Protein AF-A0A424SVV1-F1 (afdb_monomer_lite)

Sequence (159 aa):
MDNLTILLNEAISLHKDGKLCGTDDLYKSLVGSIGESQIVSLTEGESVNGKFDVLGKTRYPGRIEVKTANKPTDGKLGAWSLMCKRNGCDWFALVDASSLENNKYRISMIPHDDMFEFLDTPNSKGNCPDNIRWSASYNSTDNKCTEATELFLKYEISY

pLDDT: mean 86.9, std 12.53, range [47.19, 98.5]

Structure (mmCIF, N/CA/C/O backbone):
data_AF-A0A424SVV1-F1
#
_entry.id   AF-A0A424SVV1-F1
#
loop_
_atom_site.group_PDB
_atom_site.id
_atom_site.type_symbol
_atom_site.label_atom_id
_atom_site.label_alt_id
_atom_site.label_comp_id
_atom_site.label_asym_id
_atom_site.label_entity_id
_atom_site.label_seq_id
_atom_site.pdbx_PDB_ins_code
_atom_site.Cartn_x
_atom_site.Cartn_y
_atom_site.Cartn_z
_atom_site.occupancy
_atom_site.B_iso_or_equiv
_atom_site.auth_seq_id
_atom_site.auth_comp_id
_atom_site.auth_asym_id
_atom_site.auth_atom_id
_atom_site.pdbx_PDB_model_num
ATOM 1 N N . MET A 1 1 ? -3.274 11.220 22.087 1.00 55.09 1 MET A N 1
ATOM 2 C CA . MET A 1 1 ? -2.263 10.326 21.490 1.00 55.09 1 MET A CA 1
ATOM 3 C C . MET A 1 1 ? -1.886 9.339 22.577 1.00 55.09 1 MET A C 1
ATOM 5 O O . MET A 1 1 ? -1.557 9.800 23.664 1.00 55.09 1 MET A O 1
ATOM 9 N N . ASP A 1 2 ? -2.084 8.039 22.368 1.00 68.75 2 ASP A N 1
ATOM 10 C CA . ASP A 1 2 ? -1.772 7.043 23.401 1.00 68.75 2 ASP A CA 1
ATOM 11 C C . ASP A 1 2 ? -0.252 6.840 23.551 1.00 68.75 2 ASP A C 1
ATOM 13 O O . ASP A 1 2 ? 0.535 7.193 22.670 1.00 68.75 2 ASP A O 1
ATOM 17 N N . ASN A 1 3 ? 0.169 6.298 24.698 1.00 59.91 3 ASN A N 1
ATOM 18 C CA . ASN A 1 3 ? 1.587 6.082 25.011 1.00 59.91 3 ASN A CA 1
ATOM 19 C C . ASN A 1 3 ? 2.283 5.155 24.009 1.00 59.91 3 ASN A C 1
ATOM 21 O O . ASN A 1 3 ? 3.485 5.289 23.793 1.00 59.91 3 ASN A O 1
ATOM 25 N N . LEU A 1 4 ? 1.538 4.234 23.391 1.00 56.97 4 LEU A N 1
ATOM 26 C CA . LEU A 1 4 ? 2.079 3.334 22.382 1.00 56.97 4 LEU A CA 1
ATOM 27 C C . LEU A 1 4 ? 2.499 4.131 21.145 1.00 56.97 4 LEU A C 1
ATOM 29 O O . LEU A 1 4 ? 3.624 3.987 20.685 1.00 56.97 4 LEU A O 1
ATOM 33 N N . THR A 1 5 ? 1.644 5.040 20.679 1.00 64.00 5 THR A N 1
ATOM 34 C CA . THR A 1 5 ? 1.908 5.942 19.550 1.00 64.00 5 THR A CA 1
ATOM 35 C C . THR A 1 5 ? 3.120 6.842 19.810 1.00 64.00 5 THR A C 1
ATOM 37 O O . THR A 1 5 ? 3.914 7.092 18.907 1.00 64.00 5 THR A O 1
ATOM 40 N N . ILE A 1 6 ? 3.303 7.313 21.047 1.00 73.50 6 ILE A N 1
ATOM 41 C CA . ILE A 1 6 ? 4.453 8.150 21.427 1.00 73.50 6 ILE A CA 1
ATOM 42 C C . ILE A 1 6 ? 5.759 7.346 21.366 1.00 73.50 6 ILE A C 1
ATOM 44 O O . ILE A 1 6 ? 6.703 7.764 20.696 1.00 73.50 6 ILE A O 1
ATOM 48 N N . LEU A 1 7 ? 5.791 6.169 21.999 1.00 66.25 7 LEU A N 1
ATOM 49 C CA . LEU A 1 7 ? 6.963 5.282 22.007 1.00 66.25 7 LEU A CA 1
ATOM 50 C C . LEU A 1 7 ? 7.332 4.803 20.597 1.00 66.25 7 LEU A C 1
ATOM 52 O O . LEU A 1 7 ? 8.507 4.681 20.254 1.00 66.25 7 LEU A O 1
ATOM 56 N N . LEU A 1 8 ? 6.318 4.566 19.769 1.00 69.44 8 LEU A N 1
ATOM 57 C CA . LEU A 1 8 ? 6.452 4.193 18.368 1.00 69.44 8 LEU A CA 1
ATOM 58 C C . LEU A 1 8 ? 7.124 5.305 17.556 1.00 69.44 8 LEU A C 1
ATOM 60 O O . LEU A 1 8 ? 8.091 5.051 16.838 1.00 69.44 8 LEU A O 1
ATOM 64 N N . ASN A 1 9 ? 6.663 6.546 17.723 1.00 70.62 9 ASN A N 1
ATOM 65 C CA . ASN A 1 9 ? 7.222 7.712 17.041 1.00 70.62 9 ASN A CA 1
ATOM 66 C C . ASN A 1 9 ? 8.675 7.993 17.459 1.00 70.62 9 ASN A C 1
ATOM 68 O O . ASN A 1 9 ? 9.511 8.287 16.602 1.00 70.62 9 ASN A O 1
ATOM 72 N N . GLU A 1 10 ? 9.009 7.853 18.745 1.00 72.50 10 GLU A N 1
ATOM 73 C CA . GLU A 1 10 ? 10.392 7.985 19.227 1.00 72.50 10 GLU A CA 1
ATOM 74 C C . GLU A 1 10 ? 11.306 6.891 18.668 1.00 72.50 10 GLU A C 1
ATOM 76 O O . GLU A 1 10 ? 12.384 7.193 18.146 1.00 72.50 10 GLU A O 1
ATOM 81 N N . ALA A 1 11 ? 10.868 5.628 18.712 1.00 67.56 11 ALA A N 1
ATOM 82 C CA . ALA A 1 11 ? 11.623 4.511 18.147 1.00 67.56 11 ALA A CA 1
ATOM 83 C C . ALA A 1 11 ? 11.884 4.715 16.646 1.00 67.56 11 ALA A C 1
ATOM 85 O O . ALA A 1 11 ? 12.988 4.453 16.160 1.00 67.56 11 ALA A O 1
ATOM 86 N N . ILE A 1 12 ? 10.897 5.249 15.919 1.00 68.19 12 ILE A N 1
ATOM 87 C CA . ILE A 1 12 ? 11.042 5.569 14.501 1.00 68.19 12 ILE A CA 1
ATOM 88 C C . ILE A 1 12 ? 12.082 6.665 14.269 1.00 68.19 12 ILE A C 1
ATOM 90 O O . ILE A 1 12 ? 12.948 6.519 13.402 1.00 68.19 12 ILE A O 1
ATOM 94 N N . SER A 1 13 ? 12.013 7.753 15.038 1.00 73.38 13 SER A N 1
ATOM 95 C CA . SER A 1 13 ? 12.947 8.875 14.911 1.00 73.38 13 SER A CA 1
ATOM 96 C C . SER A 1 13 ? 14.392 8.437 15.158 1.00 73.38 13 SER A C 1
ATOM 98 O O . SER A 1 13 ? 15.287 8.779 14.388 1.00 73.38 13 SER A O 1
ATOM 100 N N . LEU A 1 14 ? 14.631 7.626 16.191 1.00 68.31 14 LEU A N 1
ATOM 101 C CA . LEU A 1 14 ? 15.970 7.137 16.533 1.00 68.31 14 LEU A CA 1
ATOM 102 C C . LEU A 1 14 ? 16.551 6.192 15.467 1.00 68.31 14 LEU A C 1
ATOM 104 O O . LEU A 1 14 ? 17.767 6.178 15.258 1.00 68.31 14 LEU A O 1
ATOM 108 N N . HIS A 1 15 ? 15.708 5.426 14.766 1.00 65.62 15 HIS A N 1
ATOM 109 C CA . HIS A 1 15 ? 16.152 4.590 13.649 1.00 65.62 15 HIS A CA 1
ATOM 110 C C . HIS A 1 15 ? 16.502 5.415 12.405 1.00 65.62 15 HIS A C 1
ATOM 112 O O . HIS A 1 15 ? 17.528 5.152 11.775 1.00 65.62 15 HIS A O 1
ATOM 118 N N . LYS A 1 16 ? 15.702 6.436 12.057 1.00 66.19 16 LYS A N 1
ATOM 119 C CA . LYS A 1 16 ? 16.035 7.365 10.956 1.00 66.19 16 LYS A CA 1
ATOM 120 C C . LYS A 1 16 ? 17.416 7.999 11.145 1.00 66.19 16 LYS A C 1
ATOM 122 O O . LYS A 1 16 ? 18.168 8.111 10.179 1.00 66.19 16 LYS A O 1
ATOM 127 N N . ASP A 1 17 ? 17.759 8.312 12.391 1.00 71.56 17 ASP A N 1
ATOM 128 C CA . ASP A 1 17 ? 19.054 8.865 12.795 1.00 71.56 17 ASP A CA 1
ATOM 129 C C . ASP A 1 17 ? 20.204 7.838 12.823 1.00 71.56 17 ASP A C 1
ATOM 131 O O . ASP A 1 17 ? 21.342 8.197 13.129 1.00 71.56 17 ASP A O 1
ATOM 135 N N . GLY A 1 18 ? 19.936 6.554 12.561 1.00 64.19 18 GLY A N 1
ATOM 136 C CA . GLY A 1 18 ? 20.933 5.480 12.624 1.00 64.19 18 GLY A CA 1
ATOM 137 C C . GLY A 1 18 ? 21.418 5.144 14.041 1.00 64.19 18 GLY A C 1
ATOM 138 O O . GLY A 1 18 ? 22.447 4.489 14.191 1.00 64.19 18 GLY A O 1
ATOM 139 N N . LYS A 1 19 ? 20.703 5.586 15.086 1.00 68.44 19 LYS A N 1
ATOM 140 C CA . LYS A 1 19 ? 21.086 5.415 16.505 1.00 68.44 19 LYS A CA 1
ATOM 141 C C . LYS A 1 19 ? 20.612 4.094 17.115 1.00 68.44 19 LYS A C 1
ATOM 143 O O . LYS A 1 19 ? 21.026 3.743 18.215 1.00 68.44 19 LYS A O 1
ATOM 148 N N . LEU A 1 20 ? 19.749 3.370 16.411 1.00 58.69 20 LEU A N 1
ATOM 149 C CA . LEU A 1 20 ? 19.263 2.048 16.787 1.00 58.69 20 LEU A CA 1
ATOM 150 C C . LEU A 1 20 ? 19.911 0.997 15.873 1.00 58.69 20 LEU A C 1
ATOM 152 O O . LEU A 1 20 ? 19.552 0.897 14.702 1.00 58.69 20 LEU A O 1
ATOM 156 N N . CYS A 1 21 ? 20.869 0.228 16.399 1.00 47.19 21 CYS A N 1
ATOM 157 C CA . CYS A 1 21 ? 21.470 -0.923 15.721 1.00 47.19 21 CYS A CA 1
ATOM 158 C C . CYS A 1 21 ? 21.002 -2.237 16.378 1.00 47.19 21 CYS A C 1
ATOM 160 O O . CYS A 1 21 ? 20.965 -2.345 17.601 1.00 47.19 21 CYS A O 1
ATOM 162 N N . GLY A 1 22 ? 20.613 -3.232 15.569 1.00 50.69 22 GLY A N 1
ATOM 163 C CA . GLY A 1 22 ? 20.113 -4.537 16.047 1.00 50.69 22 GLY A CA 1
ATOM 164 C C . GLY A 1 22 ? 18.589 -4.655 16.228 1.00 50.69 22 GLY A C 1
ATOM 165 O O . GLY A 1 22 ? 18.117 -5.659 16.750 1.00 50.69 22 GLY A O 1
ATOM 166 N N . THR A 1 23 ? 17.814 -3.662 15.782 1.00 55.38 23 THR A N 1
ATOM 167 C CA . THR A 1 23 ? 16.350 -3.549 15.963 1.00 55.38 23 THR A CA 1
ATOM 168 C C . THR A 1 23 ? 15.579 -3.399 14.648 1.00 55.38 23 THR A C 1
ATOM 170 O O . THR A 1 23 ? 14.414 -3.006 14.663 1.00 55.38 23 THR A O 1
ATOM 173 N N . ASP A 1 24 ? 16.198 -3.726 13.510 1.00 62.94 24 ASP A N 1
ATOM 174 C CA . ASP A 1 24 ? 15.580 -3.587 12.184 1.00 62.94 24 ASP A CA 1
ATOM 175 C C . ASP A 1 24 ? 14.228 -4.299 12.092 1.00 62.94 24 ASP A C 1
ATOM 177 O O . ASP A 1 24 ? 13.295 -3.754 11.510 1.00 62.94 24 ASP A O 1
ATOM 181 N N . ASP A 1 25 ? 14.091 -5.478 12.697 1.00 64.75 25 ASP A N 1
ATOM 182 C CA . ASP A 1 25 ? 12.843 -6.244 12.655 1.00 64.75 25 ASP A CA 1
ATOM 183 C C . ASP A 1 25 ? 11.766 -5.648 13.562 1.00 64.75 25 ASP A C 1
ATOM 185 O O . ASP A 1 25 ? 10.602 -5.595 13.168 1.00 64.75 25 ASP A O 1
ATOM 189 N N . LEU A 1 26 ? 12.142 -5.118 14.733 1.00 69.75 26 LEU A N 1
ATOM 190 C CA . LEU A 1 26 ? 11.213 -4.389 15.599 1.00 69.75 26 LEU A CA 1
ATOM 191 C C . LEU A 1 26 ? 10.734 -3.114 14.900 1.00 69.75 26 LEU A C 1
ATOM 193 O O . LEU A 1 26 ? 9.537 -2.876 14.818 1.00 69.75 26 LEU A O 1
ATOM 197 N N . TYR A 1 27 ? 11.649 -2.330 14.332 1.00 72.88 27 TYR A N 1
ATOM 198 C CA . TYR A 1 27 ? 11.313 -1.116 13.593 1.00 72.88 27 TYR A CA 1
ATOM 199 C C . TYR A 1 27 ? 10.425 -1.402 12.372 1.00 72.88 27 TYR A C 1
ATOM 201 O O . TYR A 1 27 ? 9.407 -0.736 12.185 1.00 72.88 27 TYR A O 1
ATOM 209 N N . LYS A 1 28 ? 10.757 -2.421 11.568 1.00 76.25 28 LYS A N 1
ATOM 210 C CA . LYS A 1 28 ? 9.923 -2.855 10.434 1.00 76.25 28 LYS A CA 1
ATOM 211 C C . LYS A 1 28 ? 8.539 -3.308 10.892 1.00 76.25 28 LYS A C 1
ATOM 213 O O . LYS A 1 28 ? 7.559 -2.934 10.259 1.00 76.25 28 LYS A O 1
ATOM 218 N N . SER A 1 29 ? 8.458 -4.060 11.991 1.00 77.69 29 SER A N 1
ATOM 219 C CA . SER A 1 29 ? 7.183 -4.521 12.555 1.00 77.69 29 SER A CA 1
ATOM 220 C C . SER A 1 29 ? 6.325 -3.345 13.012 1.00 77.69 29 SER A C 1
ATOM 222 O O . SER A 1 29 ? 5.165 -3.250 12.638 1.00 77.69 29 SER A O 1
ATOM 224 N N . LEU A 1 30 ? 6.918 -2.400 13.742 1.00 80.88 30 LEU A N 1
ATOM 225 C CA . LEU A 1 30 ? 6.262 -1.185 14.223 1.00 80.88 30 LEU A CA 1
ATOM 226 C C . LEU A 1 30 ? 5.701 -0.335 13.072 1.00 80.88 30 LEU A C 1
ATOM 228 O O . LEU A 1 30 ? 4.559 0.114 13.120 1.00 80.88 30 LEU A O 1
ATOM 232 N N . VAL A 1 31 ? 6.484 -0.158 12.010 1.00 82.81 31 VAL A N 1
ATOM 233 C CA . VAL A 1 31 ? 6.058 0.533 10.785 1.00 82.81 31 VAL A CA 1
ATOM 234 C C . VAL A 1 31 ? 4.943 -0.230 10.068 1.00 82.81 31 VAL A C 1
ATOM 236 O O . VAL A 1 31 ? 3.977 0.386 9.621 1.00 82.81 31 VAL A O 1
ATOM 239 N N . GLY A 1 32 ? 5.052 -1.557 9.974 1.00 87.56 32 GLY A N 1
ATOM 240 C CA . GLY A 1 32 ? 3.996 -2.420 9.443 1.00 87.56 32 GLY A CA 1
ATOM 241 C C . GLY A 1 32 ? 2.679 -2.200 10.185 1.00 87.56 32 GLY A C 1
ATOM 242 O O . GLY A 1 32 ? 1.688 -1.811 9.569 1.00 87.56 32 GLY A O 1
ATOM 243 N N . SER A 1 33 ? 2.715 -2.292 11.518 1.00 86.56 33 SER A N 1
ATOM 244 C CA . SER A 1 33 ? 1.555 -2.088 12.391 1.00 86.56 33 SER A CA 1
ATOM 245 C C . SER A 1 33 ? 0.936 -0.694 12.275 1.00 86.56 33 SER A C 1
ATOM 247 O O . SER A 1 33 ? -0.279 -0.557 12.403 1.00 86.56 33 SER A O 1
ATOM 249 N N . ILE A 1 34 ? 1.728 0.353 12.010 1.00 87.38 34 ILE A N 1
ATOM 250 C CA . ILE A 1 34 ? 1.183 1.692 11.729 1.00 87.38 34 ILE A CA 1
ATOM 251 C C . ILE A 1 34 ? 0.318 1.662 10.478 1.00 87.38 34 ILE A C 1
ATOM 253 O O . ILE A 1 34 ? -0.809 2.154 10.512 1.00 87.38 34 ILE A O 1
ATOM 257 N N . GLY A 1 35 ? 0.840 1.101 9.386 1.00 91.69 35 GLY A N 1
ATOM 258 C CA . GLY A 1 35 ? 0.085 1.012 8.142 1.00 91.69 35 GLY A CA 1
ATOM 259 C C . GLY A 1 35 ? -1.182 0.191 8.319 1.00 91.69 35 GLY A C 1
ATOM 260 O O . GLY A 1 35 ? -2.255 0.667 7.963 1.00 91.69 35 GLY A O 1
ATOM 261 N N . GLU A 1 36 ? -1.090 -0.976 8.959 1.00 94.00 36 GLU A N 1
ATOM 262 C CA . GLU A 1 36 ? -2.262 -1.802 9.274 1.00 94.00 36 GLU A CA 1
ATOM 263 C C . GLU A 1 36 ? -3.306 -1.031 10.086 1.00 94.00 36 GLU A C 1
ATOM 265 O O . GLU A 1 36 ? -4.484 -1.054 9.745 1.00 94.00 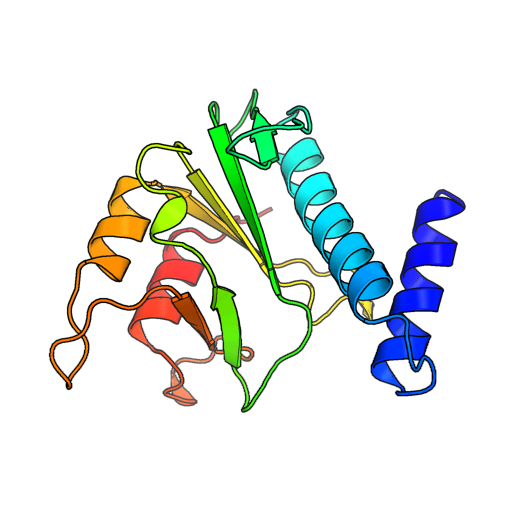36 GLU A O 1
ATOM 270 N N . SER A 1 37 ? -2.884 -0.280 11.107 1.00 91.75 37 SER A N 1
ATOM 271 C CA . SER A 1 37 ? -3.776 0.548 11.927 1.00 91.75 37 SER A CA 1
ATOM 272 C C . SER A 1 37 ? -4.499 1.627 11.110 1.00 91.75 37 SER A C 1
ATOM 274 O O . SER A 1 37 ? -5.704 1.830 11.285 1.00 91.75 37 SER A O 1
ATOM 276 N N . GLN A 1 38 ? -3.808 2.277 10.163 1.00 93.06 38 GLN A N 1
ATOM 277 C CA . GLN A 1 38 ? -4.458 3.225 9.248 1.00 93.06 38 GLN A CA 1
ATOM 278 C C . GLN A 1 38 ? -5.540 2.536 8.408 1.00 93.06 38 GLN A C 1
ATOM 280 O O . GLN A 1 38 ? -6.629 3.086 8.248 1.00 93.06 38 GLN A O 1
ATOM 285 N N . ILE A 1 39 ? -5.275 1.324 7.914 1.00 96.19 39 ILE A N 1
ATOM 286 C CA . ILE A 1 39 ? -6.227 0.561 7.094 1.00 96.19 39 ILE A CA 1
ATOM 287 C C . ILE A 1 39 ? -7.401 0.028 7.918 1.00 96.19 39 ILE A C 1
ATOM 289 O O . ILE A 1 39 ? -8.543 0.098 7.461 1.00 96.19 39 ILE A O 1
ATOM 293 N N . VAL A 1 40 ? -7.162 -0.436 9.145 1.00 94.81 40 VAL A N 1
ATOM 294 C CA . VAL A 1 40 ? -8.220 -0.820 10.092 1.00 94.81 40 VAL A CA 1
ATOM 295 C C . VAL A 1 40 ? -9.160 0.357 10.340 1.00 94.81 40 VAL A C 1
ATOM 297 O O . VAL A 1 40 ? -10.368 0.208 10.188 1.00 94.81 40 VAL A O 1
ATOM 300 N N . SER A 1 41 ? -8.616 1.536 10.651 1.00 93.44 41 SER A N 1
ATOM 301 C CA . SER A 1 41 ? -9.409 2.751 10.876 1.00 93.44 41 SER A CA 1
ATOM 302 C C . SER A 1 41 ? -10.202 3.159 9.630 1.00 93.44 41 SER A C 1
ATOM 304 O O . SER A 1 41 ? -11.405 3.398 9.699 1.00 93.44 41 SER A O 1
ATOM 306 N N . LEU A 1 42 ? -9.543 3.171 8.467 1.00 94.62 42 LEU A N 1
ATOM 307 C CA . LEU A 1 42 ? -10.133 3.540 7.179 1.00 94.62 42 LEU A CA 1
ATOM 308 C C . LEU A 1 42 ? -11.308 2.644 6.765 1.00 94.62 42 LEU A C 1
ATOM 310 O O . LEU A 1 42 ? -12.225 3.118 6.093 1.00 94.62 42 LEU A O 1
ATOM 314 N N . THR A 1 43 ? -11.239 1.355 7.096 1.00 96.19 43 THR A N 1
ATOM 315 C CA . THR A 1 43 ? -12.193 0.338 6.629 1.00 96.19 43 THR A CA 1
ATOM 316 C C . THR A 1 43 ? -13.134 -0.157 7.720 1.00 96.19 43 THR A C 1
ATOM 318 O O . THR A 1 43 ? -13.859 -1.129 7.500 1.00 96.19 43 THR A O 1
ATOM 321 N N . GLU A 1 44 ? -13.076 0.445 8.914 1.00 95.75 44 GLU A N 1
ATOM 322 C CA . GLU A 1 44 ? -13.717 -0.064 10.138 1.00 95.75 44 GLU A CA 1
ATOM 323 C C . GLU A 1 44 ? -13.450 -1.569 10.348 1.00 95.75 44 GLU A C 1
ATOM 325 O O . GLU A 1 44 ? -14.297 -2.330 10.824 1.00 95.75 44 GLU A O 1
ATOM 330 N N . GLY A 1 45 ? -12.272 -2.007 9.905 1.00 95.00 45 GLY A N 1
ATOM 331 C CA . GLY A 1 45 ? -11.898 -3.401 9.755 1.00 95.00 45 GLY A CA 1
ATOM 332 C C . GLY A 1 45 ? -11.350 -4.026 11.028 1.00 95.00 45 GLY A C 1
ATOM 333 O O . GLY A 1 45 ? -11.447 -3.485 12.129 1.00 95.00 45 GLY A O 1
ATOM 334 N N . GLU A 1 46 ? -10.747 -5.197 10.860 1.00 94.69 46 GLU A N 1
ATOM 335 C CA . GLU A 1 46 ? -10.080 -5.940 11.929 1.00 94.69 46 GLU A CA 1
ATOM 336 C C . GLU A 1 46 ? -8.726 -6.435 11.427 1.00 94.69 46 GLU A C 1
ATOM 338 O O . GLU A 1 46 ? -8.642 -6.961 10.317 1.00 94.69 46 GLU A O 1
ATOM 343 N N . SER A 1 47 ? -7.674 -6.288 12.236 1.00 90.94 47 SER A N 1
ATOM 344 C CA . SER A 1 47 ? -6.397 -6.952 11.957 1.00 90.94 47 SER A CA 1
ATOM 345 C C . SER A 1 47 ? -6.567 -8.461 12.137 1.00 90.94 47 SER A C 1
ATOM 347 O O . SER A 1 47 ? -7.233 -8.915 13.074 1.00 90.94 47 SER A O 1
ATOM 349 N N . VAL A 1 48 ? -5.982 -9.242 11.235 1.00 90.88 48 VAL A N 1
ATOM 350 C CA . VAL A 1 48 ? -6.052 -10.702 11.257 1.00 90.88 48 VAL A CA 1
ATOM 351 C C . VAL A 1 48 ? -4.654 -11.305 11.348 1.00 90.88 48 VAL A C 1
ATOM 353 O O . VAL A 1 48 ? -3.690 -10.802 10.786 1.00 90.88 48 VAL A O 1
ATOM 356 N N . ASN A 1 49 ? -4.544 -12.446 12.021 1.00 80.81 49 ASN A N 1
ATOM 357 C CA . ASN A 1 49 ? -3.329 -13.253 11.989 1.00 80.81 49 ASN A CA 1
ATOM 358 C C . ASN A 1 49 ? -3.498 -14.351 10.930 1.00 80.81 49 ASN A C 1
ATOM 360 O O . ASN A 1 49 ? -3.988 -15.442 11.235 1.00 80.81 49 ASN A O 1
ATOM 364 N N . GLY A 1 50 ? -3.203 -14.035 9.666 1.00 83.25 50 GLY A N 1
ATOM 365 C CA . GLY A 1 50 ? -3.555 -14.908 8.549 1.00 83.25 50 GLY A CA 1
ATOM 366 C C . GLY A 1 50 ? -2.780 -14.665 7.255 1.00 83.25 50 GLY A C 1
ATOM 367 O O . GLY A 1 50 ? -1.625 -14.257 7.251 1.00 83.25 50 GLY A O 1
ATOM 368 N N . LYS A 1 51 ? -3.412 -15.010 6.126 1.00 88.81 51 LYS A N 1
ATOM 369 C CA . LYS A 1 51 ? -2.810 -14.896 4.781 1.00 88.81 51 LYS A CA 1
ATOM 370 C C . LYS A 1 51 ? -2.797 -13.464 4.224 1.00 88.81 51 LYS A C 1
ATOM 372 O O . LYS A 1 51 ? -2.078 -13.210 3.260 1.00 88.81 51 LYS A O 1
ATOM 377 N N . PHE A 1 52 ? -3.607 -12.601 4.817 1.00 94.44 52 PHE A N 1
ATOM 378 C CA . PHE A 1 52 ? -3.763 -11.168 4.579 1.00 94.44 52 PHE A CA 1
ATOM 379 C C . PHE A 1 52 ? -3.722 -10.481 5.953 1.00 94.44 52 PHE A C 1
ATOM 381 O O . PHE A 1 52 ? -3.710 -11.193 6.959 1.00 94.44 52 PHE A O 1
ATOM 388 N N . ASP A 1 53 ? -3.733 -9.150 6.002 1.00 95.62 53 ASP A N 1
ATOM 389 C CA . ASP A 1 53 ? -3.450 -8.403 7.236 1.00 95.62 53 ASP A CA 1
ATOM 390 C C . ASP A 1 53 ? -4.705 -7.761 7.847 1.00 95.62 53 ASP A C 1
ATOM 392 O O . ASP A 1 53 ? -4.840 -7.707 9.068 1.00 95.62 53 ASP A O 1
ATOM 396 N N . VAL A 1 54 ? -5.664 -7.313 7.021 1.00 97.75 54 VAL A N 1
ATOM 397 C CA . VAL A 1 54 ? -6.903 -6.658 7.488 1.00 97.75 54 VAL A CA 1
ATOM 398 C C . VAL A 1 54 ? -8.146 -7.229 6.805 1.00 97.75 54 VAL A C 1
ATOM 400 O O . VAL A 1 54 ? -8.183 -7.383 5.585 1.00 97.75 54 VAL A O 1
ATOM 403 N N . LEU A 1 55 ? -9.196 -7.515 7.579 1.00 97.88 55 LEU A N 1
ATOM 404 C CA . LEU A 1 55 ? -10.544 -7.770 7.065 1.00 97.88 55 LEU A CA 1
ATOM 405 C C . LEU A 1 55 ? -11.347 -6.462 7.106 1.00 97.88 55 LEU A C 1
ATOM 407 O O . LEU A 1 55 ? -11.825 -6.061 8.168 1.00 97.88 55 LEU A O 1
ATOM 411 N N . GLY A 1 56 ? -11.468 -5.785 5.964 1.00 97.50 56 GLY A N 1
ATOM 412 C CA . GLY A 1 56 ? -12.203 -4.524 5.845 1.00 97.50 56 GLY A CA 1
ATOM 413 C C . GLY A 1 56 ? -13.718 -4.729 5.894 1.00 97.50 56 GLY A C 1
ATOM 414 O O . GLY A 1 56 ? -14.236 -5.688 5.312 1.00 97.50 56 GLY A O 1
ATOM 415 N N . LYS A 1 57 ? -14.439 -3.819 6.564 1.00 95.81 57 LYS A N 1
ATOM 416 C CA . LYS A 1 57 ? -15.910 -3.849 6.688 1.00 95.81 57 LYS A CA 1
ATOM 417 C C . LYS A 1 57 ? -16.594 -2.798 5.821 1.00 95.81 57 LYS A C 1
ATOM 419 O O . LYS A 1 57 ? -17.590 -3.097 5.167 1.00 95.81 57 LYS A O 1
ATOM 424 N N . THR A 1 58 ? -16.062 -1.580 5.805 1.00 91.69 58 THR A N 1
ATOM 425 C CA . THR A 1 58 ? -16.607 -0.420 5.093 1.00 91.69 58 THR A CA 1
ATOM 426 C C . THR A 1 58 ? -15.574 0.158 4.121 1.00 91.69 58 THR A C 1
ATOM 428 O O . THR A 1 58 ? -14.373 -0.062 4.269 1.00 91.69 58 THR A O 1
ATOM 431 N N . ARG A 1 59 ? -16.047 0.865 3.080 1.00 88.12 59 ARG A N 1
ATOM 432 C CA . ARG A 1 59 ? -15.274 1.543 2.008 1.00 88.12 59 ARG A CA 1
ATOM 433 C C . ARG A 1 59 ? -14.422 0.638 1.092 1.00 88.12 59 ARG A C 1
ATOM 435 O O . ARG A 1 59 ? -14.356 0.923 -0.096 1.00 88.12 59 ARG A O 1
ATOM 442 N N . TYR A 1 60 ? -13.875 -0.464 1.606 1.00 95.94 60 TYR A N 1
ATOM 443 C CA . TYR A 1 60 ? -13.135 -1.513 0.894 1.00 95.94 60 TYR A CA 1
ATOM 444 C C . TYR A 1 60 ? -13.383 -2.875 1.572 1.00 95.94 60 TYR A C 1
ATOM 446 O O . TYR A 1 60 ? -12.514 -3.382 2.284 1.00 95.94 60 TYR A O 1
ATOM 454 N N . PRO A 1 61 ? -14.593 -3.453 1.442 1.00 97.00 61 PRO A N 1
ATOM 455 C CA . PRO A 1 61 ? -14.917 -4.708 2.106 1.00 97.00 61 PRO A CA 1
ATOM 456 C C . PRO A 1 61 ? -14.103 -5.869 1.521 1.00 97.00 61 PRO A C 1
ATOM 458 O O . PRO A 1 61 ? -13.942 -5.969 0.302 1.00 97.00 61 PRO A O 1
ATOM 461 N N . GLY A 1 62 ? -13.624 -6.759 2.392 1.00 97.50 62 GLY A N 1
ATOM 462 C CA . GLY A 1 62 ? -12.881 -7.960 2.001 1.00 97.50 62 GLY A CA 1
ATOM 463 C C . GLY A 1 62 ? -11.498 -8.069 2.637 1.00 97.50 62 GLY A C 1
ATOM 464 O O . GLY A 1 62 ? -11.175 -7.397 3.615 1.00 97.50 62 GLY A O 1
ATOM 465 N N . ARG A 1 63 ? -10.692 -8.979 2.098 1.00 98.19 63 ARG A N 1
ATOM 466 C CA . ARG A 1 63 ? -9.347 -9.321 2.570 1.00 98.19 63 ARG A CA 1
ATOM 467 C C . ARG A 1 63 ? -8.345 -8.311 2.023 1.00 98.19 63 ARG A C 1
ATOM 469 O O . ARG A 1 63 ? -8.266 -8.126 0.811 1.00 98.19 63 ARG A O 1
ATOM 476 N N . ILE A 1 64 ? -7.552 -7.693 2.883 1.00 98.50 64 ILE A N 1
ATOM 477 C CA . ILE A 1 64 ? -6.618 -6.632 2.504 1.00 98.50 64 ILE A CA 1
ATOM 478 C C . ILE A 1 64 ? -5.207 -7.040 2.919 1.00 98.50 64 ILE A C 1
ATOM 480 O O . ILE A 1 64 ? -4.958 -7.342 4.086 1.00 98.50 64 ILE A O 1
ATOM 484 N N . GLU A 1 65 ? -4.287 -7.044 1.959 1.00 98.06 65 GLU A N 1
ATOM 485 C CA . GLU A 1 65 ? -2.846 -7.107 2.216 1.00 98.06 65 GLU A CA 1
ATOM 486 C C . GLU A 1 65 ? -2.310 -5.681 2.365 1.00 98.06 65 GLU A C 1
ATOM 488 O O . GLU A 1 65 ? -2.534 -4.842 1.491 1.00 98.06 65 GLU A O 1
ATOM 493 N N . VAL A 1 66 ? -1.575 -5.402 3.436 1.00 97.50 66 VAL A N 1
ATOM 494 C CA . VAL A 1 66 ? -1.018 -4.085 3.743 1.00 97.50 66 VAL A CA 1
ATOM 495 C C . VAL A 1 66 ? 0.491 -4.094 3.531 1.00 97.50 66 VAL A C 1
ATOM 497 O O . VAL A 1 66 ? 1.227 -4.928 4.053 1.00 97.50 66 VAL A O 1
ATOM 500 N N . LYS A 1 67 ? 0.987 -3.124 2.763 1.00 96.56 67 LYS A N 1
ATOM 501 C CA . LYS A 1 67 ? 2.418 -2.923 2.528 1.00 96.56 67 LYS A CA 1
ATOM 502 C C . LYS A 1 67 ? 2.808 -1.493 2.857 1.00 96.56 67 LYS A C 1
ATOM 504 O O . LYS A 1 67 ? 2.485 -0.562 2.122 1.00 96.56 67 LYS A O 1
ATOM 509 N N . THR A 1 68 ? 3.560 -1.337 3.941 1.00 94.31 68 THR A N 1
ATOM 510 C CA . THR A 1 68 ? 4.001 -0.027 4.427 1.00 94.31 68 THR A CA 1
ATOM 511 C C . THR A 1 68 ? 5.434 0.269 4.003 1.00 94.31 68 THR A C 1
ATOM 513 O O . THR A 1 68 ? 6.361 -0.456 4.362 1.00 94.31 68 THR A O 1
ATOM 516 N N . ALA A 1 69 ? 5.630 1.369 3.280 1.00 92.69 69 ALA A N 1
ATOM 517 C CA . ALA A 1 69 ? 6.938 1.911 2.939 1.00 92.69 69 ALA A CA 1
ATOM 518 C C . ALA A 1 69 ? 7.237 3.139 3.806 1.00 92.69 69 ALA A C 1
ATOM 520 O O . ALA A 1 69 ? 6.405 4.022 3.947 1.00 92.69 69 ALA A O 1
ATOM 521 N N . ASN A 1 70 ? 8.435 3.225 4.376 1.00 86.88 70 ASN A N 1
ATOM 522 C CA . ASN A 1 70 ? 8.789 4.256 5.365 1.00 86.88 70 ASN A CA 1
ATOM 523 C C . ASN A 1 70 ? 10.119 4.963 5.106 1.00 86.88 70 ASN A C 1
ATOM 525 O O . ASN A 1 70 ? 10.464 5.922 5.795 1.00 86.88 70 ASN A O 1
A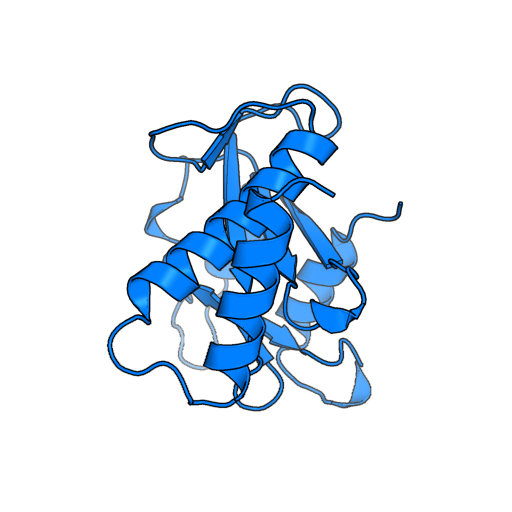TOM 529 N N . LYS A 1 71 ? 10.901 4.480 4.142 1.00 85.50 71 LYS A N 1
ATOM 530 C CA . LYS A 1 71 ? 12.186 5.074 3.798 1.00 85.50 71 LYS A CA 1
ATOM 531 C C . LYS A 1 71 ? 12.412 4.990 2.294 1.00 85.50 71 LYS A C 1
ATOM 533 O O . LYS A 1 71 ? 12.449 3.883 1.751 1.00 85.50 71 LYS A O 1
ATOM 538 N N . PRO A 1 72 ? 12.609 6.128 1.613 1.00 88.56 72 PRO A N 1
ATOM 539 C CA . PRO A 1 72 ? 12.959 6.106 0.209 1.00 88.56 72 PRO A CA 1
ATOM 540 C C . PRO A 1 72 ? 14.386 5.580 0.022 1.00 88.56 72 PRO A C 1
ATOM 542 O O . PRO A 1 72 ? 15.308 5.951 0.748 1.00 88.56 72 PRO A O 1
ATOM 545 N N . THR A 1 73 ? 14.577 4.744 -0.996 1.00 89.38 73 THR A N 1
ATOM 546 C CA . THR A 1 73 ? 15.895 4.285 -1.454 1.00 89.38 73 THR A CA 1
ATOM 547 C C . THR A 1 73 ? 16.053 4.653 -2.919 1.00 89.38 73 THR A C 1
ATOM 549 O O . THR A 1 73 ? 15.250 4.224 -3.752 1.00 89.38 73 THR A O 1
ATOM 552 N N . ASP A 1 74 ? 17.066 5.467 -3.236 1.00 90.31 74 ASP A N 1
ATOM 553 C CA . ASP A 1 74 ? 17.230 6.068 -4.569 1.00 90.31 74 ASP A CA 1
ATOM 554 C C . ASP A 1 74 ? 15.935 6.779 -5.031 1.00 90.31 74 ASP A C 1
ATOM 556 O O . ASP A 1 74 ? 15.413 6.571 -6.127 1.00 90.31 74 ASP A O 1
ATOM 560 N N . GLY A 1 75 ? 15.358 7.604 -4.150 1.00 91.56 75 GLY A N 1
ATOM 561 C CA . GLY A 1 75 ? 14.141 8.383 -4.423 1.00 91.56 75 GLY A CA 1
ATOM 562 C C . GLY A 1 75 ? 12.885 7.557 -4.728 1.00 91.56 75 GLY A C 1
ATOM 563 O O . GLY A 1 75 ? 11.942 8.096 -5.297 1.00 91.56 75 GLY A O 1
ATOM 564 N N . LYS A 1 76 ? 12.870 6.263 -4.389 1.00 94.94 76 LYS A N 1
ATOM 565 C CA . LYS A 1 76 ? 11.734 5.359 -4.606 1.00 94.94 76 LYS A CA 1
ATOM 566 C C . LYS A 1 76 ? 11.286 4.742 -3.291 1.00 94.94 76 LYS A C 1
ATOM 568 O O . LYS A 1 76 ? 12.129 4.387 -2.465 1.00 94.94 76 LYS A O 1
ATOM 573 N N . LEU A 1 77 ? 9.986 4.552 -3.152 1.00 95.12 77 LEU A N 1
ATOM 574 C CA . LEU A 1 77 ? 9.374 3.686 -2.149 1.00 95.12 77 LEU A CA 1
ATOM 575 C C . LEU A 1 77 ? 9.088 2.318 -2.774 1.00 95.12 77 LEU A C 1
ATOM 577 O O . LEU A 1 77 ? 9.234 2.149 -3.988 1.00 95.12 77 LEU A O 1
ATOM 581 N N . GLY A 1 78 ? 8.755 1.320 -1.960 1.00 94.75 78 GLY A N 1
ATOM 582 C CA . GLY A 1 78 ? 8.483 -0.005 -2.495 1.00 94.75 78 GLY A CA 1
ATOM 583 C C . GLY A 1 78 ? 7.808 -0.962 -1.532 1.00 94.75 78 GLY A C 1
ATOM 584 O O . GLY A 1 78 ? 7.840 -0.781 -0.316 1.00 94.75 78 GLY A O 1
ATOM 585 N N . ALA A 1 79 ? 7.225 -1.994 -2.128 1.00 95.56 79 ALA A N 1
ATOM 586 C CA . ALA A 1 79 ? 6.626 -3.139 -1.473 1.00 95.56 79 ALA A CA 1
ATOM 587 C C . ALA A 1 79 ? 7.077 -4.421 -2.186 1.00 95.56 79 ALA A C 1
ATOM 589 O O . ALA A 1 79 ? 7.162 -4.452 -3.412 1.00 95.56 79 ALA A O 1
ATOM 590 N N . TRP A 1 80 ? 7.366 -5.468 -1.415 1.00 94.62 80 TRP A N 1
ATOM 591 C CA . TRP A 1 80 ? 7.946 -6.732 -1.888 1.00 94.62 80 TRP A CA 1
ATOM 592 C C . TRP A 1 80 ? 7.100 -7.930 -1.456 1.00 94.62 80 TRP A C 1
ATOM 594 O O . TRP A 1 80 ? 6.224 -7.795 -0.593 1.00 94.62 80 TRP A O 1
ATOM 604 N N . SER A 1 81 ? 7.414 -9.102 -2.015 1.00 92.94 81 SER A N 1
ATOM 605 C CA . SER A 1 81 ? 6.745 -10.372 -1.716 1.00 92.94 81 SER A CA 1
ATOM 606 C C . SER A 1 81 ? 5.256 -10.294 -2.048 1.00 92.94 81 SER A C 1
ATOM 608 O O . SER A 1 81 ? 4.401 -10.501 -1.184 1.00 92.94 81 SER A O 1
ATOM 610 N N . LEU A 1 82 ? 4.952 -9.902 -3.286 1.00 94.94 82 LEU A N 1
ATOM 611 C CA . LEU A 1 82 ? 3.593 -9.639 -3.761 1.00 94.94 82 LEU A CA 1
ATOM 612 C C . LEU A 1 82 ? 3.005 -10.840 -4.503 1.00 94.94 82 LEU A C 1
ATOM 614 O O . LEU A 1 82 ? 1.824 -11.140 -4.358 1.00 94.94 82 LEU A O 1
ATOM 618 N N . MET A 1 83 ? 3.822 -11.598 -5.230 1.00 92.75 83 MET A N 1
ATOM 619 C CA . MET A 1 83 ? 3.381 -12.754 -6.014 1.00 92.75 83 MET A CA 1
ATOM 620 C C . MET A 1 83 ? 2.826 -13.868 -5.132 1.00 92.75 83 MET A C 1
ATOM 622 O O . MET A 1 83 ? 1.858 -14.529 -5.504 1.00 92.75 83 MET A O 1
ATOM 626 N N . CYS A 1 84 ? 3.374 -14.045 -3.926 1.00 91.00 84 CYS A N 1
ATOM 627 C CA . CYS A 1 84 ? 2.854 -15.017 -2.961 1.00 91.00 84 CYS A CA 1
ATOM 628 C C . CYS A 1 84 ? 1.482 -14.631 -2.379 1.00 91.00 84 CYS A C 1
ATOM 630 O O . CYS A 1 84 ? 0.862 -15.448 -1.698 1.00 91.00 84 CYS A O 1
ATOM 632 N N . LYS A 1 85 ? 1.001 -13.410 -2.648 1.00 93.06 85 LYS A N 1
ATOM 633 C CA . LYS A 1 85 ? -0.295 -12.892 -2.189 1.00 93.06 85 LYS A CA 1
ATOM 634 C C . LYS A 1 85 ? -1.416 -13.087 -3.203 1.00 93.06 85 LYS A C 1
ATOM 636 O O . LYS A 1 85 ? -2.566 -12.772 -2.904 1.00 93.06 85 LYS A O 1
ATOM 641 N N . ARG A 1 86 ? -1.117 -13.668 -4.369 1.00 93.31 86 ARG A N 1
ATOM 642 C CA . ARG A 1 86 ? -2.118 -13.972 -5.396 1.00 93.31 86 ARG A CA 1
ATOM 643 C C . ARG A 1 86 ? -3.240 -14.829 -4.819 1.00 93.31 86 ARG A C 1
ATOM 645 O O . ARG A 1 86 ? -2.987 -15.844 -4.170 1.00 93.31 86 ARG A O 1
ATOM 652 N N . ASN A 1 87 ? -4.481 -14.407 -5.046 1.00 91.06 87 ASN A N 1
ATOM 653 C CA . ASN A 1 87 ? -5.716 -14.989 -4.505 1.00 91.06 87 ASN A CA 1
ATOM 654 C C . ASN A 1 87 ? -5.842 -14.956 -2.962 1.00 91.06 87 ASN A C 1
ATOM 656 O O . ASN A 1 87 ? -6.817 -15.477 -2.405 1.00 91.06 87 ASN A O 1
ATOM 660 N N . GLY A 1 88 ? -4.870 -14.373 -2.251 1.00 93.56 88 GLY A N 1
ATOM 661 C CA . GLY A 1 88 ? -4.842 -14.268 -0.791 1.00 93.56 88 GLY A CA 1
ATOM 662 C C . GLY A 1 88 ? -5.630 -13.076 -0.252 1.00 93.56 88 GLY A C 1
ATOM 663 O O . GLY A 1 88 ? -6.191 -13.170 0.841 1.00 93.56 88 GLY A O 1
ATOM 664 N N . CYS A 1 89 ? -5.726 -12.010 -1.044 1.00 96.62 89 CYS A N 1
ATOM 665 C CA . CYS A 1 89 ? -6.437 -10.776 -0.735 1.00 96.62 89 CYS A CA 1
ATOM 666 C C . CYS A 1 89 ? -7.336 -10.338 -1.902 1.00 96.62 89 CYS A C 1
ATOM 668 O O . CYS A 1 89 ? -7.177 -10.795 -3.031 1.00 96.62 89 CYS A O 1
ATOM 670 N N . ASP A 1 90 ? -8.283 -9.459 -1.599 1.00 98.06 90 ASP A N 1
ATOM 671 C CA . ASP A 1 90 ? -9.148 -8.761 -2.553 1.00 98.06 90 ASP A CA 1
ATOM 672 C C . ASP A 1 90 ? -8.586 -7.358 -2.870 1.00 98.06 90 ASP A C 1
ATOM 674 O O . ASP A 1 90 ? -8.810 -6.819 -3.954 1.00 98.06 90 ASP A O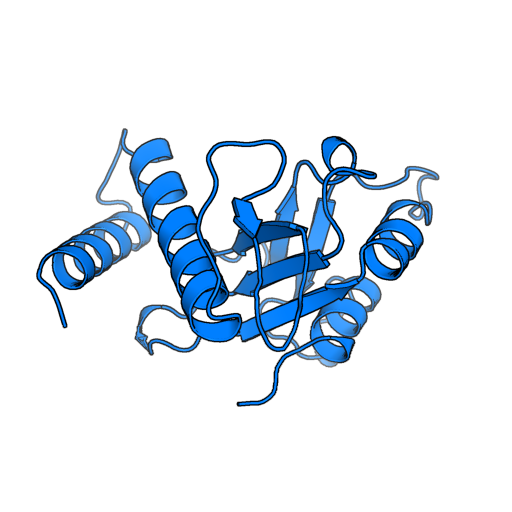 1
ATOM 678 N N . TRP A 1 91 ? -7.797 -6.798 -1.944 1.00 98.38 91 TRP A N 1
ATOM 679 C CA . TRP A 1 91 ? -7.172 -5.480 -2.053 1.00 98.38 91 TRP A CA 1
ATOM 680 C C . TRP A 1 91 ? -5.709 -5.493 -1.605 1.00 98.38 91 TRP A C 1
ATOM 682 O O . TRP A 1 91 ? -5.326 -6.222 -0.684 1.00 98.38 91 TRP A O 1
ATOM 692 N N . PHE A 1 92 ? -4.918 -4.606 -2.201 1.00 98.50 92 PHE A N 1
ATOM 693 C CA . PHE A 1 92 ? -3.607 -4.196 -1.715 1.00 98.50 92 PHE A CA 1
ATOM 694 C C . PHE A 1 92 ? -3.670 -2.760 -1.206 1.00 98.50 92 PHE A C 1
ATOM 696 O O . PHE A 1 92 ? -4.014 -1.843 -1.950 1.00 98.50 92 PHE A O 1
ATOM 703 N N . ALA A 1 93 ? -3.283 -2.563 0.047 1.00 98.19 93 ALA A N 1
ATOM 704 C CA . ALA A 1 93 ? -3.091 -1.254 0.641 1.00 98.19 93 ALA A CA 1
ATOM 705 C C . ALA A 1 93 ? -1.602 -0.891 0.615 1.00 98.19 93 ALA A C 1
ATOM 707 O O . ALA A 1 93 ? -0.817 -1.400 1.420 1.00 98.19 93 ALA A O 1
ATOM 708 N N . LEU A 1 94 ? -1.200 -0.006 -0.297 1.00 97.88 94 LEU A N 1
ATOM 709 C CA . LEU A 1 94 ? 0.144 0.571 -0.281 1.00 97.88 94 LEU A CA 1
ATOM 710 C C . LEU A 1 94 ? 0.131 1.820 0.597 1.00 97.88 94 LEU A C 1
ATOM 712 O O . LEU A 1 94 ? -0.525 2.808 0.267 1.00 97.88 94 LEU A O 1
ATOM 716 N N . VAL A 1 95 ? 0.858 1.773 1.710 1.00 96.12 95 VAL A N 1
ATOM 717 C CA . VAL A 1 95 ? 0.922 2.862 2.688 1.00 96.12 95 VAL A CA 1
ATOM 718 C C . VAL A 1 95 ? 2.287 3.531 2.617 1.00 96.12 95 VAL A C 1
ATOM 720 O O . VAL A 1 95 ? 3.312 2.932 2.940 1.00 96.12 95 VAL A O 1
ATOM 723 N N . ASP A 1 96 ? 2.305 4.799 2.231 1.00 94.06 96 ASP A N 1
ATOM 724 C CA . ASP A 1 96 ? 3.472 5.660 2.357 1.00 94.06 96 ASP A CA 1
ATOM 725 C C . ASP A 1 96 ? 3.504 6.301 3.745 1.00 94.06 96 ASP A C 1
ATOM 727 O O . ASP A 1 96 ? 2.779 7.250 4.048 1.00 94.06 96 ASP A O 1
ATOM 731 N N . ALA A 1 97 ? 4.389 5.767 4.575 1.00 89.25 97 ALA A N 1
ATOM 732 C CA . ALA A 1 97 ? 4.786 6.269 5.878 1.00 89.25 97 ALA A CA 1
ATOM 733 C C . ALA A 1 97 ? 6.205 6.877 5.835 1.00 89.25 97 ALA A C 1
ATOM 735 O O . ALA A 1 97 ? 6.933 6.867 6.824 1.00 89.25 97 ALA A O 1
ATOM 736 N N . SER A 1 98 ? 6.673 7.380 4.692 1.00 86.12 98 SER A N 1
ATOM 737 C CA . SER A 1 98 ? 7.994 8.022 4.610 1.00 86.12 98 SER A CA 1
ATOM 738 C C . SER A 1 98 ? 8.020 9.407 5.263 1.00 86.12 98 SER A C 1
ATOM 740 O O . SER A 1 98 ? 9.042 9.827 5.811 1.00 86.12 98 SER A O 1
ATOM 742 N N . SER A 1 99 ? 6.867 10.080 5.302 1.00 78.00 99 SER A N 1
ATOM 743 C CA . SER A 1 99 ? 6.682 11.428 5.858 1.00 78.00 99 SER A CA 1
ATOM 744 C C . SER A 1 99 ? 6.029 11.436 7.252 1.00 78.00 99 SER A C 1
ATOM 746 O O . SER A 1 99 ? 5.217 12.311 7.564 1.00 78.00 99 SER A O 1
ATOM 748 N N . LEU A 1 100 ? 6.399 10.471 8.108 1.00 63.47 100 LEU A N 1
ATOM 749 C CA . LEU A 1 100 ? 5.835 10.282 9.460 1.00 63.47 100 LEU A CA 1
ATOM 750 C C . LEU A 1 100 ? 5.884 11.526 10.359 1.00 63.47 100 LEU A C 1
ATOM 752 O O . LEU A 1 100 ? 4.990 11.717 11.172 1.00 63.47 100 LEU A O 1
ATOM 756 N N . GLU A 1 101 ? 6.872 12.407 10.182 1.00 59.34 101 GLU A N 1
ATOM 757 C CA . GLU A 1 101 ? 7.037 13.629 10.992 1.00 59.34 101 GLU A CA 1
ATOM 758 C C . GLU A 1 101 ? 5.838 14.583 10.913 1.00 59.34 101 GLU A C 1
ATOM 760 O O . GLU A 1 101 ? 5.612 15.367 11.829 1.00 59.34 101 GLU A O 1
ATOM 765 N N . ASN A 1 102 ? 5.032 14.483 9.853 1.00 60.00 102 ASN A N 1
ATOM 766 C CA . ASN A 1 102 ? 3.839 15.305 9.669 1.00 60.00 102 ASN A CA 1
ATOM 767 C C . ASN A 1 102 ? 2.528 14.521 9.839 1.00 60.00 102 ASN A C 1
ATOM 769 O O . ASN A 1 102 ? 1.470 15.072 9.540 1.00 60.00 102 ASN A O 1
ATOM 773 N N . ASN A 1 103 ? 2.578 13.245 10.252 1.00 64.19 103 ASN A N 1
ATOM 774 C CA . ASN A 1 103 ? 1.431 12.321 10.243 1.00 64.19 103 ASN A CA 1
ATOM 775 C C . ASN A 1 103 ? 0.685 12.285 8.894 1.00 64.19 103 ASN A C 1
ATOM 777 O O . ASN A 1 103 ? -0.524 12.065 8.841 1.00 64.19 103 ASN A O 1
ATOM 781 N N . LYS A 1 104 ? 1.397 12.535 7.790 1.00 77.38 104 LYS A N 1
ATOM 782 C CA . LYS A 1 104 ? 0.830 12.512 6.441 1.00 77.38 104 LYS A CA 1
ATOM 783 C C . LYS A 1 104 ? 1.091 11.148 5.829 1.00 77.38 104 LYS A C 1
ATOM 785 O O . LYS A 1 104 ? 2.176 10.909 5.304 1.00 77.38 104 LYS A O 1
ATOM 790 N N . TYR A 1 105 ? 0.092 10.279 5.915 1.00 88.44 105 TYR A N 1
ATOM 791 C CA . TYR A 1 105 ? 0.079 9.011 5.200 1.00 88.44 105 TYR A CA 1
ATOM 792 C C . TYR A 1 105 ? -0.564 9.211 3.839 1.00 88.44 105 TYR A C 1
ATOM 794 O O . TYR A 1 105 ? -1.651 9.785 3.744 1.00 88.44 105 TYR A O 1
ATOM 802 N N . ARG A 1 106 ? 0.087 8.706 2.795 1.00 93.38 106 ARG A N 1
ATOM 803 C CA . ARG A 1 106 ? -0.569 8.510 1.500 1.00 93.38 106 ARG A CA 1
ATOM 804 C C . ARG A 1 106 ? -0.916 7.043 1.381 1.00 93.38 106 ARG A C 1
ATOM 806 O O . ARG A 1 106 ? -0.081 6.192 1.680 1.00 93.38 106 ARG A O 1
ATOM 813 N N . ILE A 1 107 ? -2.151 6.753 1.002 1.00 95.94 107 ILE A N 1
ATOM 814 C CA . ILE A 1 107 ? -2.657 5.386 0.955 1.00 95.94 107 ILE A CA 1
ATOM 815 C C . ILE A 1 107 ? -3.266 5.157 -0.414 1.00 95.94 107 ILE A C 1
ATOM 817 O O . ILE A 1 107 ? -4.130 5.921 -0.840 1.00 95.94 107 ILE A O 1
ATOM 821 N N . SER A 1 108 ? -2.827 4.092 -1.071 1.00 97.81 108 SER A N 1
ATOM 822 C CA . SER A 1 108 ? -3.422 3.593 -2.303 1.00 97.81 108 SER A CA 1
ATOM 823 C C . SER A 1 108 ? -4.109 2.258 -2.033 1.00 97.81 108 SER A C 1
ATOM 825 O O . SER A 1 108 ? -3.489 1.364 -1.452 1.00 97.81 108 SER A O 1
ATOM 827 N N . MET A 1 109 ? -5.380 2.135 -2.422 1.00 98.31 109 MET A N 1
ATOM 828 C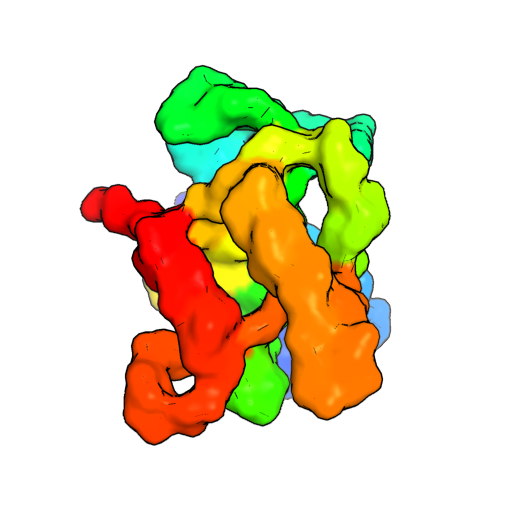 CA . MET A 1 109 ? -6.179 0.909 -2.287 1.00 98.31 109 MET A CA 1
ATOM 829 C C . MET A 1 109 ? -6.400 0.282 -3.658 1.00 98.31 109 MET A C 1
ATOM 831 O O . MET A 1 109 ? -7.369 0.589 -4.350 1.00 98.31 109 MET A O 1
ATOM 835 N N . ILE A 1 110 ? -5.480 -0.591 -4.051 1.00 98.44 110 ILE A N 1
ATOM 836 C CA . ILE A 1 110 ? -5.431 -1.180 -5.388 1.00 98.44 110 ILE A CA 1
ATOM 837 C C . ILE A 1 110 ? -6.203 -2.510 -5.369 1.00 98.44 110 ILE A C 1
ATOM 839 O O . ILE A 1 110 ? -5.872 -3.380 -4.555 1.00 98.44 110 ILE A O 1
ATOM 843 N N . PRO A 1 111 ? -7.214 -2.707 -6.234 1.00 98.25 111 PRO A N 1
ATOM 844 C CA . PRO A 1 111 ? -7.870 -4.000 -6.396 1.00 98.25 111 PRO A CA 1
ATOM 845 C C . PRO A 1 111 ? -6.868 -5.102 -6.752 1.00 98.25 111 PRO A C 1
ATOM 847 O O . PRO A 1 111 ? -5.901 -4.861 -7.476 1.00 98.25 111 PRO A O 1
ATOM 850 N N . HIS A 1 112 ? -7.113 -6.324 -6.274 1.00 97.81 112 HIS A N 1
ATOM 851 C CA . HIS A 1 112 ? -6.279 -7.493 -6.570 1.00 97.81 112 HIS A CA 1
ATOM 852 C C . HIS A 1 112 ? -5.967 -7.623 -8.068 1.00 97.81 112 HIS A C 1
ATOM 854 O O . HIS A 1 112 ? -4.805 -7.772 -8.442 1.00 97.81 112 HIS A O 1
ATOM 860 N N . ASP A 1 113 ? -6.991 -7.533 -8.914 1.00 97.62 113 ASP A N 1
ATOM 861 C CA . ASP A 1 113 ? -6.847 -7.773 -10.350 1.00 97.62 113 ASP A CA 1
ATOM 862 C C . ASP A 1 113 ? -5.990 -6.701 -11.028 1.00 97.62 113 ASP A C 1
ATOM 864 O O . ASP A 1 113 ? -5.104 -7.049 -11.799 1.00 97.62 113 ASP A O 1
ATOM 868 N N . ASP A 1 114 ? -6.157 -5.427 -10.663 1.00 97.88 114 ASP A N 1
ATOM 869 C CA . ASP A 1 114 ? -5.324 -4.335 -11.181 1.00 97.88 114 ASP A CA 1
ATOM 870 C C . ASP A 1 114 ? -3.866 -4.443 -10.700 1.00 97.88 114 ASP A C 1
ATOM 872 O O . ASP A 1 114 ? -2.927 -4.184 -11.456 1.00 97.88 114 ASP A O 1
ATOM 876 N N . MET A 1 115 ? -3.647 -4.848 -9.440 1.00 97.69 115 MET A N 1
ATOM 877 C CA . MET A 1 115 ? -2.294 -5.094 -8.928 1.00 97.69 115 MET A CA 1
ATOM 878 C C . MET A 1 115 ? -1.626 -6.228 -9.707 1.00 97.69 115 MET A C 1
ATOM 880 O O . MET A 1 115 ? -0.461 -6.119 -10.085 1.00 97.69 115 MET A O 1
ATOM 884 N N . PHE A 1 116 ? -2.339 -7.326 -9.951 1.00 97.06 116 PHE A N 1
ATOM 885 C CA . PHE A 1 116 ? -1.759 -8.465 -10.649 1.00 97.06 116 PHE A CA 1
ATOM 886 C C . PHE A 1 116 ? -1.656 -8.269 -12.156 1.00 97.06 116 PHE A C 1
ATOM 888 O O . PHE A 1 116 ? -0.702 -8.781 -12.724 1.00 97.06 116 PHE A O 1
ATOM 895 N N . GLU A 1 117 ? -2.514 -7.468 -12.785 1.00 96.06 117 GLU A N 1
ATOM 896 C CA . GLU A 1 117 ? -2.299 -7.001 -14.158 1.00 96.06 117 GLU A CA 1
ATOM 897 C C . GLU A 1 117 ? -0.952 -6.268 -14.275 1.00 96.06 117 GLU A C 1
ATOM 899 O O . GLU A 1 117 ? -0.145 -6.560 -15.163 1.00 96.06 117 GLU A O 1
ATOM 904 N N . PHE A 1 118 ? -0.651 -5.386 -13.316 1.00 95.50 118 PHE A N 1
ATOM 905 C CA . PHE A 1 118 ? 0.648 -4.720 -13.246 1.00 95.50 118 PHE A CA 1
ATOM 906 C C . PHE A 1 118 ? 1.802 -5.709 -13.004 1.00 95.50 118 PHE A C 1
ATOM 908 O O . PHE A 1 118 ? 2.800 -5.677 -13.721 1.00 95.50 118 PHE A O 1
ATOM 915 N N . LEU A 1 119 ? 1.689 -6.607 -12.018 1.00 95.44 119 LEU A N 1
ATOM 916 C CA . LEU A 1 119 ? 2.769 -7.546 -11.666 1.00 95.44 119 LEU A CA 1
ATOM 917 C C . LEU A 1 119 ? 2.995 -8.644 -12.715 1.00 95.44 119 LEU A C 1
ATOM 919 O O . LEU A 1 119 ? 4.111 -9.146 -12.841 1.00 95.44 119 LEU A O 1
ATOM 923 N N . ASP A 1 120 ? 1.967 -9.017 -13.475 1.00 95.38 120 ASP A N 1
ATOM 924 C CA . ASP A 1 120 ? 2.076 -9.980 -14.572 1.00 95.38 120 ASP A CA 1
ATOM 925 C C . ASP A 1 120 ? 2.680 -9.353 -15.833 1.00 95.38 120 ASP A C 1
ATOM 927 O O . ASP A 1 120 ? 3.159 -10.081 -16.704 1.00 95.38 120 ASP A O 1
ATOM 931 N N . THR A 1 121 ? 2.743 -8.020 -15.918 1.00 94.19 121 THR A N 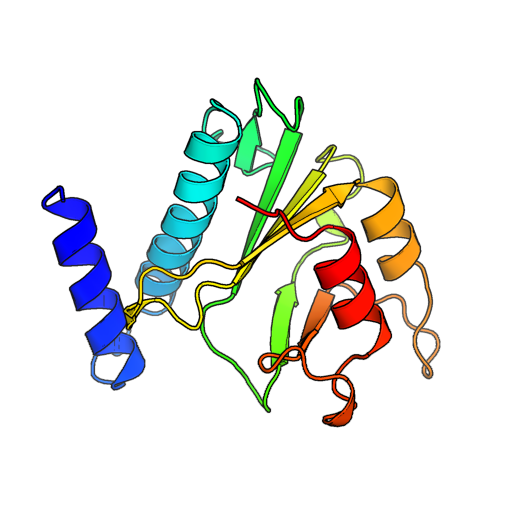1
ATOM 932 C CA . THR A 1 121 ? 3.391 -7.320 -17.029 1.00 94.19 121 THR A CA 1
ATOM 933 C C . THR A 1 121 ? 4.917 -7.488 -16.951 1.00 94.19 121 THR A C 1
ATOM 935 O O . THR A 1 121 ? 5.555 -7.028 -15.996 1.00 94.19 121 THR A O 1
ATOM 938 N N . PRO A 1 122 ? 5.560 -8.140 -17.941 1.00 92.31 122 PRO A N 1
ATOM 939 C CA . PRO A 1 122 ? 7.003 -8.332 -17.922 1.00 92.31 122 PRO A CA 1
ATOM 940 C C . PRO A 1 122 ? 7.746 -7.003 -18.065 1.00 92.31 122 PRO A C 1
ATOM 942 O O . PRO A 1 122 ? 7.416 -6.170 -18.907 1.00 92.31 122 PRO A O 1
ATOM 945 N N . ASN A 1 123 ? 8.819 -6.829 -17.298 1.00 86.81 123 ASN A N 1
ATOM 946 C CA . ASN A 1 123 ? 9.717 -5.693 -17.489 1.00 86.81 123 ASN A CA 1
ATOM 947 C C . ASN A 1 123 ? 10.538 -5.824 -18.788 1.00 86.81 123 ASN A C 1
ATOM 949 O O . ASN A 1 123 ? 10.489 -6.833 -19.489 1.00 86.81 123 ASN A O 1
ATOM 953 N N . SER A 1 124 ? 11.390 -4.835 -19.075 1.00 87.00 124 SER A N 1
ATOM 954 C CA . SER A 1 124 ? 12.264 -4.826 -20.264 1.00 87.00 124 SER A CA 1
ATOM 955 C C . SER A 1 124 ? 13.231 -6.015 -20.378 1.00 87.00 124 SER A C 1
ATOM 957 O O . SER A 1 124 ? 13.840 -6.210 -21.427 1.00 87.00 124 SER A O 1
ATOM 959 N N . LYS A 1 125 ? 13.383 -6.816 -19.317 1.00 89.25 125 LYS A N 1
ATOM 960 C CA . LYS A 1 125 ? 14.176 -8.053 -19.290 1.00 89.25 125 LYS A CA 1
ATOM 961 C C . LYS A 1 125 ? 13.315 -9.319 -19.395 1.00 89.25 125 LYS A C 1
ATOM 963 O O . LYS A 1 125 ? 13.852 -10.410 -19.247 1.00 89.25 125 LYS A O 1
ATOM 968 N N . GLY A 1 126 ? 12.006 -9.186 -19.612 1.00 91.31 126 GLY A N 1
ATOM 969 C CA . GLY A 1 126 ? 11.055 -10.294 -19.715 1.00 91.31 126 GLY A CA 1
ATOM 970 C C . GLY A 1 126 ? 10.640 -10.912 -18.377 1.00 91.31 126 GLY A C 1
ATOM 971 O O . GLY A 1 126 ? 10.028 -11.973 -18.378 1.00 91.31 126 GLY A O 1
ATOM 972 N N . ASN A 1 127 ? 10.959 -10.278 -17.242 1.00 89.62 127 ASN A N 1
ATOM 973 C CA . ASN A 1 127 ? 10.620 -10.806 -15.919 1.00 89.62 127 ASN A CA 1
ATOM 974 C C . ASN A 1 127 ? 9.381 -10.110 -15.346 1.00 89.62 127 ASN A C 1
ATOM 976 O O . ASN A 1 127 ? 9.346 -8.878 -15.302 1.00 89.62 127 ASN A O 1
ATOM 980 N N . CYS A 1 128 ? 8.435 -10.888 -14.823 1.00 90.00 128 CYS A N 1
ATOM 981 C CA . CYS A 1 128 ? 7.344 -10.393 -13.983 1.00 90.00 128 CYS A CA 1
ATOM 982 C C . CYS A 1 128 ? 7.898 -10.027 -12.592 1.00 90.00 128 CYS A C 1
ATOM 984 O O . CYS A 1 128 ? 8.557 -10.864 -11.960 1.00 90.00 128 CYS A O 1
ATOM 986 N N . PRO A 1 129 ? 7.736 -8.781 -12.119 1.00 87.94 129 PRO A N 1
ATOM 987 C CA . PRO A 1 129 ? 8.288 -8.363 -10.837 1.00 87.94 129 PRO A CA 1
ATOM 988 C C . PRO A 1 129 ? 7.520 -8.949 -9.638 1.00 87.94 129 PRO A C 1
ATOM 990 O O . PRO A 1 129 ? 6.299 -8.975 -9.617 1.00 87.94 129 PRO A O 1
ATOM 993 N N . ASP A 1 130 ? 8.245 -9.323 -8.577 1.00 94.06 130 ASP A N 1
ATOM 994 C CA . ASP A 1 130 ? 7.675 -9.652 -7.251 1.00 94.06 130 ASP A CA 1
ATOM 995 C C . ASP A 1 130 ? 7.653 -8.441 -6.294 1.00 94.06 130 ASP A C 1
ATOM 997 O O . ASP A 1 130 ? 7.753 -8.539 -5.069 1.00 94.06 130 ASP A O 1
ATOM 1001 N N . ASN A 1 131 ? 7.637 -7.243 -6.868 1.00 95.50 131 ASN A N 1
ATOM 1002 C CA . ASN A 1 131 ? 7.626 -5.994 -6.126 1.00 95.50 131 ASN A CA 1
ATOM 1003 C C . ASN A 1 131 ? 7.004 -4.883 -6.961 1.00 95.50 131 ASN A C 1
ATOM 1005 O O . ASN A 1 131 ? 7.084 -4.890 -8.187 1.00 95.50 131 ASN A O 1
ATOM 1009 N N . ILE A 1 132 ? 6.470 -3.890 -6.265 1.00 95.81 132 ILE A N 1
ATOM 1010 C CA . ILE A 1 132 ? 6.113 -2.602 -6.842 1.00 95.81 132 ILE A CA 1
ATOM 1011 C C . ILE A 1 132 ? 6.973 -1.534 -6.183 1.00 95.81 132 ILE A C 1
ATOM 1013 O O . ILE A 1 132 ? 7.204 -1.551 -4.972 1.00 95.81 132 ILE A O 1
ATOM 1017 N N . ARG A 1 133 ? 7.483 -0.606 -6.990 1.00 95.81 133 ARG A N 1
ATOM 1018 C CA . ARG A 1 133 ? 8.237 0.559 -6.525 1.00 95.81 133 ARG A CA 1
ATOM 1019 C C . ARG A 1 133 ? 7.661 1.792 -7.176 1.00 95.81 133 ARG A C 1
ATOM 1021 O O . ARG A 1 133 ? 7.439 1.764 -8.376 1.00 95.81 133 ARG A O 1
ATOM 1028 N N . TRP A 1 134 ? 7.479 2.860 -6.419 1.00 95.38 134 TRP A N 1
ATOM 1029 C CA . TRP A 1 134 ? 6.925 4.116 -6.920 1.00 95.38 134 TRP A CA 1
ATOM 1030 C C . TRP A 1 134 ? 7.811 5.294 -6.523 1.00 95.38 134 TRP A C 1
ATOM 1032 O O . TRP A 1 134 ? 8.672 5.176 -5.641 1.00 95.38 134 TRP A O 1
ATOM 1042 N N . SER A 1 135 ? 7.643 6.423 -7.207 1.00 95.31 135 SER A N 1
ATOM 1043 C CA . SER A 1 135 ? 8.363 7.653 -6.896 1.00 95.31 135 SER A CA 1
ATOM 1044 C C . SER A 1 135 ? 8.022 8.126 -5.483 1.00 95.31 135 SER A C 1
ATOM 1046 O O . SER A 1 135 ? 6.856 8.288 -5.135 1.00 95.31 135 SER A O 1
ATOM 1048 N N . ALA A 1 136 ? 9.051 8.410 -4.682 1.00 93.31 136 ALA A N 1
ATOM 1049 C CA . ALA A 1 136 ? 8.868 9.018 -3.365 1.00 93.31 136 ALA A CA 1
ATOM 1050 C C . ALA A 1 136 ? 8.451 10.497 -3.450 1.00 93.31 136 ALA A C 1
ATOM 1052 O O . ALA A 1 136 ? 7.931 11.048 -2.485 1.00 93.31 136 ALA A O 1
ATOM 1053 N N . SER A 1 137 ? 8.707 11.155 -4.586 1.00 92.19 137 SER A N 1
ATOM 1054 C CA . SER A 1 137 ? 8.291 12.541 -4.820 1.00 92.19 137 SER A CA 1
ATOM 1055 C C . SER A 1 137 ? 6.903 12.631 -5.456 1.00 92.19 137 SER A C 1
ATOM 1057 O O . SER A 1 137 ? 6.270 13.682 -5.393 1.00 92.19 137 SER A O 1
ATOM 1059 N N . TYR A 1 138 ? 6.439 11.529 -6.061 1.00 91.31 138 TYR A N 1
ATOM 1060 C CA . TYR A 1 138 ? 5.211 11.433 -6.853 1.00 91.31 138 TYR A CA 1
ATOM 1061 C C . TYR A 1 138 ? 5.147 12.431 -8.011 1.00 91.31 138 TYR A C 1
ATOM 1063 O O . TYR A 1 138 ? 4.079 12.707 -8.555 1.00 91.31 138 TYR A O 1
ATOM 1071 N N . ASN A 1 139 ? 6.294 12.993 -8.384 1.00 84.19 139 ASN A N 1
ATOM 1072 C CA . ASN A 1 139 ? 6.388 13.961 -9.448 1.00 84.19 139 ASN A CA 1
ATOM 1073 C C . ASN A 1 139 ? 6.695 13.251 -10.767 1.00 84.19 139 ASN A C 1
ATOM 1075 O O . ASN A 1 139 ? 7.748 12.636 -10.915 1.00 84.19 139 ASN A O 1
ATOM 1079 N N . SER A 1 140 ? 5.816 13.434 -11.751 1.00 75.19 140 SER A N 1
ATOM 1080 C CA . SER A 1 140 ? 6.007 12.957 -13.128 1.00 75.19 140 SER A CA 1
ATOM 1081 C C . SER A 1 140 ? 7.349 13.361 -13.761 1.00 75.19 140 SER A C 1
ATOM 1083 O O . SER A 1 140 ? 7.838 12.662 -14.642 1.00 75.19 140 SER A O 1
ATOM 1085 N N . THR A 1 141 ? 7.990 14.446 -13.309 1.00 83.38 141 THR A N 1
ATOM 1086 C CA . THR A 1 141 ? 9.255 14.921 -13.889 1.00 83.38 141 THR A CA 1
ATOM 1087 C C . THR A 1 141 ? 10.490 14.164 -13.406 1.00 83.38 141 THR A C 1
ATOM 1089 O O . THR A 1 141 ? 11.553 14.320 -14.004 1.00 83.38 141 THR A O 1
ATOM 1092 N N . ASP A 1 142 ? 10.407 13.389 -12.318 1.00 86.25 142 ASP A N 1
ATOM 1093 C CA . ASP A 1 142 ? 11.567 12.632 -11.824 1.00 86.25 142 ASP A CA 1
ATOM 1094 C C . ASP A 1 142 ? 11.814 11.328 -12.603 1.00 86.25 142 ASP A C 1
ATOM 1096 O O . ASP A 1 142 ? 12.889 10.734 -12.478 1.00 86.25 142 ASP A O 1
ATOM 1100 N N . ASN A 1 143 ? 10.848 10.923 -13.441 1.00 85.06 143 ASN A N 1
ATOM 1101 C CA . ASN A 1 143 ? 10.860 9.713 -14.265 1.00 85.06 143 ASN A CA 1
ATOM 1102 C C . ASN A 1 143 ? 11.192 8.430 -13.475 1.00 85.06 143 ASN A C 1
ATOM 1104 O O . ASN A 1 143 ? 11.759 7.475 -14.019 1.00 85.06 143 ASN A O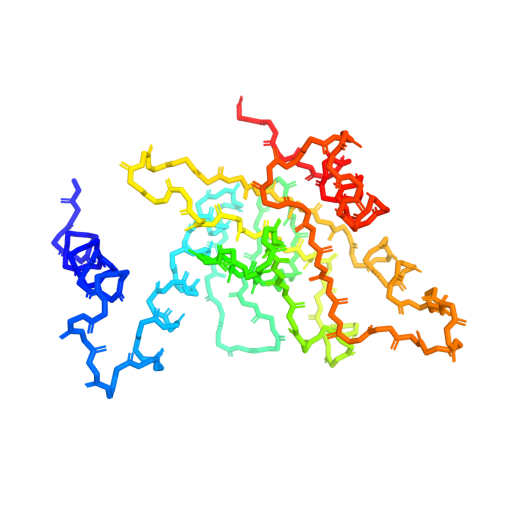 1
ATOM 1108 N N . LYS A 1 144 ? 10.866 8.381 -12.176 1.00 89.56 144 LYS A N 1
ATOM 1109 C CA . LYS A 1 144 ? 11.105 7.210 -11.327 1.00 89.56 144 LYS A CA 1
ATOM 1110 C C . LYS A 1 144 ? 9.860 6.339 -11.264 1.00 89.56 144 LYS A C 1
ATOM 1112 O O . LYS A 1 144 ? 8.905 6.660 -10.570 1.00 89.56 144 LYS A O 1
ATOM 1117 N N . CYS A 1 145 ? 9.932 5.173 -11.910 1.00 91.94 145 CYS A N 1
ATOM 1118 C CA . CYS A 1 145 ? 8.883 4.152 -11.850 1.00 91.94 145 CYS A CA 1
ATOM 1119 C C . CYS A 1 145 ? 7.505 4.720 -12.243 1.00 91.94 145 CYS A C 1
ATOM 1121 O O . CYS A 1 145 ? 6.553 4.620 -11.470 1.00 91.94 145 CYS A O 1
ATOM 1123 N N . THR A 1 146 ? 7.430 5.356 -13.417 1.00 92.56 146 THR A N 1
ATOM 1124 C CA . THR A 1 146 ? 6.259 6.113 -13.886 1.00 92.56 146 THR A CA 1
ATOM 1125 C C . THR A 1 146 ? 4.967 5.304 -13.796 1.00 92.56 146 THR A C 1
ATOM 1127 O O . THR A 1 146 ? 4.079 5.693 -13.050 1.00 92.56 146 THR A O 1
ATOM 1130 N N . GLU A 1 147 ? 4.909 4.129 -14.424 1.00 93.06 147 GLU A N 1
ATOM 1131 C CA . GLU A 1 147 ? 3.710 3.271 -14.453 1.00 93.06 147 GLU A CA 1
ATOM 1132 C C . GLU A 1 147 ? 3.236 2.861 -13.048 1.00 93.06 147 GLU A C 1
ATOM 1134 O O . GLU A 1 147 ? 2.058 2.948 -12.719 1.00 93.06 147 GLU A O 1
ATOM 1139 N N . ALA A 1 148 ? 4.163 2.464 -12.173 1.00 94.94 148 ALA A N 1
ATOM 1140 C CA . ALA A 1 148 ? 3.838 2.095 -10.797 1.00 94.94 148 ALA A CA 1
ATOM 1141 C C . ALA A 1 148 ? 3.374 3.296 -9.957 1.00 94.94 148 ALA A C 1
ATOM 1143 O O . ALA A 1 148 ? 2.534 3.155 -9.070 1.00 94.94 148 ALA A O 1
ATOM 1144 N N . THR A 1 149 ? 3.926 4.482 -10.223 1.00 96.44 149 THR A N 1
ATOM 1145 C CA . THR A 1 149 ? 3.510 5.728 -9.567 1.00 96.44 149 THR A CA 1
ATOM 1146 C C . THR A 1 149 ? 2.119 6.136 -10.038 1.00 96.44 149 THR A C 1
ATOM 1148 O O . THR A 1 149 ? 1.288 6.509 -9.217 1.00 96.44 149 THR A O 1
ATOM 1151 N N . GLU A 1 150 ? 1.832 6.007 -11.331 1.00 95.75 150 GLU A N 1
ATOM 1152 C CA . GLU A 1 150 ? 0.498 6.225 -11.893 1.00 95.75 150 GLU A CA 1
ATOM 1153 C C . GLU A 1 150 ? -0.522 5.244 -11.313 1.00 95.75 150 GLU A C 1
ATOM 1155 O O . GLU A 1 150 ? -1.606 5.671 -10.923 1.00 95.75 150 GLU A O 1
ATOM 1160 N N . LEU A 1 151 ? -0.166 3.962 -11.163 1.00 96.88 151 LEU A N 1
ATOM 1161 C CA . LEU A 1 151 ? -1.021 2.976 -10.501 1.00 96.88 151 LEU A CA 1
ATOM 1162 C C . LEU A 1 151 ? -1.312 3.368 -9.047 1.00 96.88 151 LEU A C 1
ATOM 1164 O O . LEU A 1 151 ? -2.469 3.349 -8.630 1.00 96.88 151 LEU A O 1
ATOM 1168 N N . PHE A 1 152 ? -0.286 3.771 -8.289 1.00 96.81 152 PHE A N 1
ATOM 1169 C CA . PHE A 1 152 ? -0.470 4.251 -6.919 1.00 96.81 152 PHE A CA 1
ATOM 1170 C C . PHE A 1 152 ? -1.445 5.435 -6.879 1.00 96.81 152 PHE A C 1
ATOM 1172 O O . PHE A 1 152 ? -2.399 5.416 -6.103 1.00 96.81 152 PHE A O 1
ATOM 1179 N N . LEU A 1 153 ? -1.221 6.450 -7.721 1.00 95.56 153 LEU A N 1
ATOM 1180 C CA . LEU A 1 153 ? -2.020 7.679 -7.763 1.00 95.56 153 LEU A CA 1
ATOM 1181 C C . LEU A 1 153 ? -3.457 7.432 -8.241 1.00 95.56 153 LEU A C 1
ATOM 1183 O O . LEU A 1 153 ? -4.381 8.051 -7.721 1.00 95.56 153 LEU A O 1
ATOM 1187 N N . LYS A 1 154 ? -3.667 6.509 -9.188 1.00 97.12 154 LYS A N 1
ATOM 1188 C CA . LYS A 1 154 ? -4.997 6.111 -9.686 1.00 97.12 154 LYS A CA 1
ATOM 1189 C C . LYS A 1 154 ? -5.905 5.622 -8.556 1.00 97.12 154 LYS A C 1
ATOM 1191 O O . LYS A 1 154 ? -7.097 5.916 -8.566 1.00 97.12 154 LYS A O 1
ATOM 1196 N N . TYR A 1 155 ? -5.336 4.887 -7.603 1.00 97.81 155 TYR A N 1
ATOM 1197 C CA . TYR A 1 155 ? -6.050 4.293 -6.471 1.00 97.81 155 TYR A CA 1
ATOM 1198 C C . TYR A 1 155 ? -5.792 5.016 -5.143 1.00 97.81 155 TYR A C 1
ATOM 1200 O O . TYR A 1 155 ? -6.124 4.494 -4.075 1.00 97.81 155 TYR A O 1
ATOM 1208 N N . GLU A 1 156 ? -5.192 6.208 -5.187 1.00 96.56 156 GLU A N 1
ATOM 1209 C CA . GLU A 1 156 ? -4.949 7.002 -3.990 1.00 96.56 156 GLU A CA 1
ATOM 1210 C C . GLU A 1 156 ? -6.266 7.457 -3.355 1.00 96.56 156 GLU A C 1
ATOM 1212 O O . GLU A 1 156 ? -7.170 7.989 -4.006 1.00 96.56 156 GLU A O 1
ATOM 1217 N N . ILE A 1 157 ? -6.359 7.282 -2.041 1.00 94.06 157 ILE A N 1
ATOM 1218 C CA . ILE A 1 157 ? -7.505 7.737 -1.270 1.00 94.06 157 ILE A CA 1
ATOM 1219 C C . ILE A 1 157 ? -7.402 9.240 -1.044 1.00 94.06 157 ILE A C 1
ATOM 1221 O O . ILE A 1 157 ? -6.474 9.731 -0.404 1.00 94.06 157 ILE A O 1
ATOM 1225 N N . SER A 1 158 ? -8.431 9.954 -1.489 1.00 81.81 158 SER A N 1
ATOM 1226 C CA . SER A 1 158 ? -8.705 11.315 -1.032 1.00 81.81 158 SER A CA 1
ATOM 1227 C C . SER A 1 158 ? -9.509 11.267 0.275 1.00 81.81 158 SER A C 1
ATOM 1229 O O . SER A 1 158 ? -10.513 10.545 0.370 1.00 81.81 158 SER A O 1
ATOM 1231 N N . TYR A 1 159 ? -9.028 11.989 1.290 1.00 65.56 159 TYR A N 1
ATOM 1232 C CA . TYR A 1 159 ? -9.715 12.199 2.568 1.00 65.56 159 TYR A CA 1
ATOM 1233 C C . TYR A 1 159 ? -10.736 13.329 2.473 1.00 65.56 159 TYR A C 1
ATOM 1235 O O . TYR A 1 159 ? -10.442 14.324 1.772 1.00 65.56 159 TYR A O 1
#

Foldseek 3Di:
DDPLVVVLVVVQVCVVVVNDDPCPVVNLVSQQVVQLVVQCVVQVWDADPDLAGTQGHHPDHWGEHEFEFADDDPQKTKGFQQVSCQVVIQWYWYWYNNPVVVPDIKIFTAGNVRVVVQQVDADPVRHRGRMAMEGNVLDPVVVPRNVSSVRRVVRIDDD

Radius of gyration: 15.63 Å; chains: 1; bounding box: 38×30×45 Å

Secondary structure (DSSP, 8-state):
--HHHHHHHHHHHHHHTT---S-HHHHHHHHHHHHHHHHHHHHT-EE-SSSSSEEE-SSS-EEEEEEEE-S-BTTEEEEE--GGGTTT-SEEEEEE-TTGGGT--EEEEEEHHHHHHHHHS--TTSPPPSEEEEESS--GGG-SSHHHHHHHHHTBPP-